Protein AF-A0A969HGM9-F1 (afdb_monomer)

Sequence (127 aa):
MQVLTFTIELLEPTLVLMPGSGDANQLESFGYVPGTVLRNVLAAQFIADHQIDDLEGDDQKTEQCRNLFFDDKVRFLNAYPINQTEGRTLPVPLSWQAEKINWPTLKRMCPCLSLILVTTGPAQTQP

Radius of gyration: 22.15 Å; Cα contacts (8 Å, |Δi|>4): 78; chains: 1; bounding box: 54×34×65 Å

Secondary structure (DSSP, 8-state):
------PPP-SSPPP-BPTT--STT--PBPSSB-HHHHHHHHHHHHHHHTT---TT--SHHHHHHHHHHTSTTS-PPPBPPEETTTEE--PPPGGG------HHHHHHH-TT---------------

Solvent-accessible surface area (backbone atoms only — not comparable to full-atom values): 8659 Å² total; per-residue (Å²): 135,91,79,93,84,83,86,85,83,75,94,58,95,76,85,44,79,44,88,83,45,67,61,90,89,51,74,43,56,50,91,44,48,52,14,67,56,54,42,50,54,54,42,52,49,52,36,63,77,64,67,60,90,50,83,83,46,91,48,70,70,31,48,49,49,37,51,59,62,68,39,89,80,47,83,62,66,62,49,53,55,65,45,99,86,78,42,76,50,77,80,82,57,72,89,70,68,69,80,87,73,60,66,80,63,49,59,73,75,47,87,80,72,85,75,88,77,85,73,83,71,77,86,83,84,76,133

Mean predicted aligned error: 11.95 Å

Foldseek 3Di:
DDDDDDDDDDPDDDFDFDPPQDDPVRTDGDQWAAQLNVLVVVLVVLCVVVVPPDLPDPDPSSVVSCCDRVDPNHDGHIQHDADPPPGGDDDDDPVPDDDPDDVVVVCVPDVPDDDPDPDPDPPDDDD

Structure (mmCIF, N/CA/C/O backbone):
data_AF-A0A969HGM9-F1
#
_entry.id   AF-A0A969HGM9-F1
#
loop_
_atom_site.group_PDB
_atom_site.id
_atom_site.type_symbol
_atom_site.label_atom_id
_atom_site.label_alt_id
_atom_site.label_comp_id
_atom_site.label_asym_id
_atom_site.label_entity_id
_atom_site.label_seq_id
_atom_site.pdbx_PDB_ins_code
_atom_site.Cartn_x
_atom_site.Cartn_y
_atom_site.Cartn_z
_atom_site.occupancy
_atom_site.B_iso_or_equiv
_atom_site.auth_seq_id
_atom_site.auth_comp_id
_atom_site.auth_asym_id
_atom_site.auth_atom_id
_atom_site.pdbx_PDB_model_num
ATOM 1 N N . MET A 1 1 ? -16.278 -6.659 -8.375 1.00 61.44 1 MET A N 1
ATOM 2 C CA . MET A 1 1 ? -14.977 -5.963 -8.471 1.00 61.44 1 MET A CA 1
ATOM 3 C C . MET A 1 1 ? -13.892 -6.998 -8.237 1.00 61.44 1 MET A C 1
ATOM 5 O O . MET A 1 1 ? -13.990 -7.707 -7.245 1.00 61.44 1 MET A O 1
ATOM 9 N N . GLN A 1 2 ? -12.945 -7.159 -9.160 1.00 82.00 2 GLN A N 1
ATOM 10 C CA . GLN A 1 2 ? -11.805 -8.061 -8.963 1.00 82.00 2 GLN A CA 1
ATOM 11 C C . GLN A 1 2 ? -10.728 -7.318 -8.170 1.00 82.00 2 GLN A C 1
ATOM 13 O O . GLN A 1 2 ? -10.452 -6.156 -8.460 1.00 82.00 2 GLN A O 1
ATOM 18 N N . VAL A 1 3 ? -10.179 -7.956 -7.138 1.00 88.50 3 VAL A N 1
ATOM 19 C CA . VAL A 1 3 ? -9.177 -7.361 -6.246 1.00 88.50 3 VAL A CA 1
ATOM 20 C C . VAL A 1 3 ? -8.102 -8.401 -5.973 1.00 88.50 3 VAL A C 1
ATOM 22 O O . VAL A 1 3 ? -8.420 -9.544 -5.649 1.00 88.50 3 VAL A O 1
ATOM 25 N N . LEU A 1 4 ? -6.840 -7.994 -6.079 1.00 91.88 4 LEU A N 1
ATOM 26 C CA . LEU A 1 4 ? -5.711 -8.780 -5.598 1.00 91.88 4 LEU A CA 1
ATOM 27 C C . LEU A 1 4 ? -5.502 -8.465 -4.118 1.00 91.88 4 LEU A C 1
ATOM 29 O O . LEU A 1 4 ? -5.336 -7.305 -3.746 1.00 91.88 4 LEU A O 1
ATOM 33 N N . THR A 1 5 ? -5.560 -9.496 -3.278 1.00 91.00 5 THR A N 1
ATOM 34 C CA . THR A 1 5 ? -5.383 -9.365 -1.827 1.00 91.00 5 THR A CA 1
ATOM 35 C C . THR A 1 5 ? -4.076 -10.025 -1.426 1.00 91.00 5 THR A C 1
ATOM 37 O O . THR A 1 5 ? -3.787 -11.136 -1.861 1.00 91.00 5 THR A O 1
ATOM 40 N N . PHE A 1 6 ? -3.305 -9.344 -0.589 1.00 89.75 6 PHE A N 1
ATOM 41 C CA . PH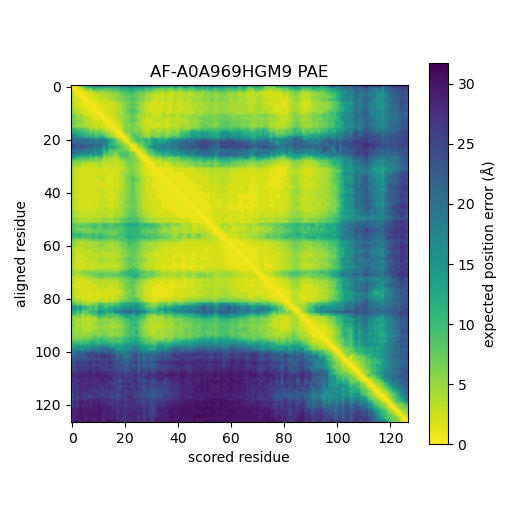E A 1 6 ? -2.037 -9.823 -0.056 1.00 89.75 6 PHE A CA 1
ATOM 42 C C . PHE A 1 6 ? -1.914 -9.424 1.414 1.00 89.75 6 PHE A C 1
ATOM 44 O O . PHE A 1 6 ? -2.496 -8.429 1.851 1.00 89.75 6 PHE A O 1
ATOM 51 N N . THR A 1 7 ? -1.155 -10.217 2.163 1.00 91.44 7 THR A N 1
ATOM 52 C CA . THR A 1 7 ? -0.801 -9.938 3.556 1.00 91.44 7 THR A CA 1
ATOM 53 C C . THR A 1 7 ? 0.611 -9.379 3.590 1.00 91.44 7 THR A C 1
ATOM 55 O O . THR A 1 7 ? 1.511 -9.951 2.980 1.00 91.44 7 THR A O 1
ATOM 58 N N . ILE A 1 8 ? 0.795 -8.269 4.301 1.00 91.44 8 ILE A N 1
ATOM 59 C CA . ILE A 1 8 ? 2.110 -7.678 4.547 1.00 91.44 8 ILE A CA 1
ATOM 60 C C . ILE A 1 8 ? 2.494 -8.012 5.982 1.00 91.44 8 ILE A C 1
ATOM 62 O O . ILE A 1 8 ? 1.778 -7.645 6.914 1.00 91.44 8 ILE A O 1
ATOM 66 N N . GLU A 1 9 ? 3.619 -8.695 6.148 1.00 92.50 9 GLU A N 1
ATOM 67 C CA . GLU A 1 9 ? 4.243 -8.906 7.448 1.00 92.50 9 GLU A CA 1
ATOM 68 C C . GLU A 1 9 ? 5.291 -7.816 7.672 1.00 92.50 9 GLU A C 1
ATOM 70 O O . GLU A 1 9 ? 6.203 -7.639 6.863 1.00 92.50 9 GLU A O 1
ATOM 75 N N . LEU A 1 10 ? 5.136 -7.052 8.753 1.00 91.94 10 LEU A N 1
ATOM 76 C CA . LEU A 1 10 ? 6.136 -6.075 9.158 1.00 91.94 10 LEU A CA 1
ATOM 77 C C . LEU A 1 10 ? 7.196 -6.797 9.990 1.00 91.94 10 LEU A C 1
ATOM 79 O O . LEU A 1 10 ? 6.891 -7.298 11.070 1.00 91.94 10 LEU A O 1
ATOM 83 N N . LEU A 1 11 ? 8.431 -6.840 9.489 1.00 94.44 11 LEU A N 1
ATOM 84 C CA . LEU A 1 11 ? 9.563 -7.445 10.202 1.00 94.44 11 LEU A CA 1
ATOM 85 C C . LEU A 1 11 ? 9.997 -6.609 11.417 1.00 94.44 11 LEU A C 1
ATOM 87 O O . LEU A 1 11 ? 10.597 -7.128 12.355 1.00 94.44 11 LEU A O 1
ATOM 91 N N . GLU A 1 12 ? 9.675 -5.317 11.399 1.00 93.19 12 GLU A N 1
ATOM 92 C CA . GLU A 1 12 ? 9.968 -4.349 12.449 1.00 93.19 12 GLU A CA 1
ATOM 93 C C . GLU A 1 12 ? 8.889 -3.249 12.495 1.00 93.19 12 GLU A C 1
ATOM 95 O O . GLU A 1 12 ? 8.140 -3.072 11.523 1.00 93.19 12 GLU A O 1
ATOM 100 N N . PRO A 1 13 ? 8.776 -2.489 13.603 1.00 89.19 13 PRO A N 1
ATOM 101 C CA . PRO A 1 13 ? 7.860 -1.355 13.679 1.00 89.19 13 PRO A CA 1
ATOM 102 C C . PRO A 1 13 ? 8.120 -0.345 12.553 1.00 89.19 13 PRO A C 1
ATOM 104 O O . PRO A 1 13 ? 9.186 0.258 12.474 1.00 89.19 13 PRO A O 1
ATOM 107 N N . THR A 1 14 ? 7.131 -0.150 11.681 1.00 88.56 14 THR A N 1
ATOM 108 C CA . THR A 1 14 ? 7.248 0.733 10.513 1.00 88.56 14 THR A CA 1
ATOM 109 C C . THR A 1 14 ? 6.596 2.081 10.790 1.00 88.56 14 THR A C 1
ATOM 111 O O . THR A 1 14 ? 5.431 2.144 11.181 1.00 88.56 14 THR A O 1
ATOM 114 N N . LEU A 1 15 ? 7.336 3.164 10.546 1.00 88.56 15 LEU A N 1
ATOM 115 C CA . LEU A 1 15 ? 6.827 4.528 10.650 1.00 88.56 15 LEU A CA 1
ATOM 116 C C . LEU A 1 15 ? 6.327 5.010 9.289 1.00 88.56 15 LEU A C 1
ATOM 118 O O . LEU A 1 15 ? 7.090 5.081 8.326 1.00 88.56 15 LEU A O 1
ATOM 122 N N . VAL A 1 16 ? 5.054 5.397 9.228 1.00 88.19 16 VAL A N 1
ATOM 123 C CA . VAL A 1 16 ? 4.484 6.102 8.080 1.00 88.19 16 VAL A CA 1
ATOM 124 C C . VAL A 1 16 ? 3.936 7.435 8.554 1.00 88.19 16 VAL A C 1
ATOM 126 O O . VAL A 1 16 ? 2.855 7.505 9.138 1.00 88.19 16 VAL A O 1
ATOM 129 N N . LEU A 1 17 ? 4.701 8.489 8.290 1.00 82.62 17 LEU A N 1
ATOM 130 C CA . LEU A 1 17 ? 4.416 9.829 8.785 1.00 82.62 17 LEU A CA 1
ATOM 131 C C . LEU A 1 17 ? 3.085 10.357 8.252 1.00 82.62 17 LEU A C 1
ATOM 133 O O . LEU A 1 17 ? 2.820 10.320 7.046 1.00 82.62 17 LEU A O 1
ATOM 137 N N . MET A 1 18 ? 2.270 10.885 9.159 1.00 80.06 18 MET A N 1
ATOM 138 C CA . MET A 1 18 ? 1.036 11.570 8.817 1.00 80.06 18 MET A CA 1
ATOM 139 C C . MET A 1 18 ? 1.340 13.004 8.359 1.00 80.06 18 MET A C 1
ATOM 141 O O . MET A 1 18 ? 1.893 13.788 9.132 1.00 80.06 18 MET A O 1
ATOM 145 N N . PRO A 1 19 ? 0.990 13.392 7.117 1.00 72.31 19 PRO A N 1
ATOM 146 C CA . PRO A 1 19 ? 1.193 14.761 6.662 1.00 72.31 19 PRO A CA 1
ATOM 147 C C . PRO A 1 19 ? 0.401 15.738 7.537 1.00 72.31 19 PRO A C 1
ATOM 149 O O . PRO A 1 19 ? -0.805 15.575 7.713 1.00 72.31 19 PRO A O 1
ATOM 152 N N . GLY A 1 20 ? 1.068 16.767 8.057 1.00 72.12 20 GLY A N 1
ATOM 153 C CA . GLY A 1 20 ? 0.424 17.810 8.858 1.00 72.12 20 GLY A CA 1
ATOM 154 C C . GLY A 1 20 ? 0.285 17.513 10.356 1.00 72.12 20 GLY A C 1
ATOM 155 O O . GLY A 1 20 ? -0.318 18.329 11.051 1.00 72.12 20 GLY A O 1
ATOM 156 N N . SER A 1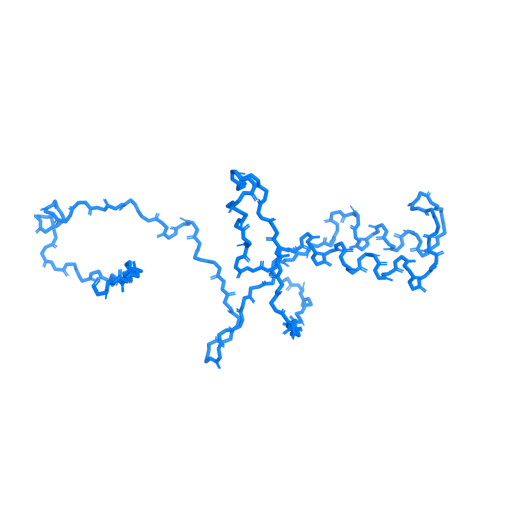 21 ? 0.852 16.416 10.880 1.00 59.47 21 SER A N 1
ATOM 157 C CA . SER A 1 21 ? 1.078 16.284 12.329 1.00 59.47 21 SER A CA 1
ATOM 158 C C . SER A 1 21 ? 2.093 17.354 12.748 1.00 59.47 21 SER A C 1
ATOM 160 O O . SER A 1 21 ? 3.170 17.382 12.164 1.00 59.47 21 SER A O 1
ATOM 162 N N . GLY A 1 22 ? 1.715 18.249 13.666 1.00 64.19 22 GLY A N 1
ATOM 163 C CA . GLY A 1 22 ? 2.361 19.539 13.963 1.00 64.19 22 GLY A CA 1
ATOM 164 C C . GLY A 1 22 ? 3.871 19.538 14.260 1.00 64.19 22 GLY A C 1
ATOM 165 O O . GLY A 1 22 ? 4.680 19.256 13.388 1.00 64.19 22 GLY A O 1
ATOM 166 N N . ASP A 1 23 ? 4.270 20.020 15.445 1.00 62.78 23 ASP A N 1
ATOM 167 C CA . ASP A 1 23 ? 5.684 20.188 15.833 1.00 62.78 23 ASP A CA 1
ATOM 168 C C . ASP A 1 23 ? 6.511 18.929 15.507 1.00 62.78 23 ASP A C 1
ATOM 170 O O . ASP A 1 23 ? 6.050 17.809 15.713 1.00 62.78 23 ASP A O 1
ATOM 174 N N . ALA A 1 24 ? 7.746 19.115 15.033 1.00 60.03 24 ALA A N 1
ATOM 175 C CA . ALA A 1 24 ? 8.673 18.060 14.620 1.00 60.03 24 ALA A CA 1
ATOM 176 C C . ALA A 1 24 ? 8.926 16.994 15.706 1.00 60.03 24 ALA A C 1
ATOM 178 O O . ALA A 1 24 ? 9.413 15.911 15.398 1.00 60.03 24 ALA A O 1
ATOM 179 N N . ASN A 1 25 ? 8.580 17.280 16.964 1.00 64.81 25 ASN A N 1
ATOM 180 C CA . ASN A 1 25 ? 8.682 16.346 18.086 1.00 64.81 25 ASN A CA 1
ATOM 181 C C . ASN A 1 25 ? 7.412 15.507 18.334 1.00 64.81 25 ASN A C 1
ATOM 183 O O . ASN A 1 25 ? 7.405 14.662 19.225 1.00 64.81 25 ASN A O 1
ATOM 187 N N . GLN A 1 26 ? 6.338 15.733 17.576 1.00 62.59 26 GLN A N 1
ATOM 188 C CA . GLN A 1 26 ? 5.039 15.059 17.695 1.00 62.59 26 GLN A CA 1
ATOM 189 C C . GLN A 1 26 ? 4.635 14.440 16.352 1.00 62.59 26 GLN A C 1
ATOM 191 O O . GLN A 1 26 ? 3.531 14.640 15.848 1.00 62.59 26 GLN A O 1
ATOM 196 N N . LEU A 1 27 ? 5.567 13.705 15.743 1.00 66.88 27 LEU A N 1
ATOM 197 C CA . LEU A 1 27 ? 5.306 12.945 14.526 1.00 66.88 27 LEU A CA 1
ATOM 198 C C . LEU A 1 27 ? 4.361 11.785 14.846 1.00 66.88 27 LEU A C 1
ATOM 200 O O . LEU A 1 27 ? 4.745 10.806 15.487 1.00 66.88 27 LEU A O 1
ATOM 204 N N . GLU A 1 28 ? 3.120 11.897 14.381 1.00 76.25 28 GLU A N 1
ATOM 205 C CA . GLU A 1 28 ? 2.158 10.803 14.436 1.00 76.25 28 GLU A CA 1
ATOM 206 C C . GLU A 1 28 ? 2.323 9.913 13.201 1.00 76.25 28 GLU A C 1
ATOM 208 O O . GLU A 1 28 ? 2.397 10.384 12.062 1.00 76.25 28 GLU A O 1
ATOM 213 N N . SER A 1 29 ? 2.376 8.601 13.427 1.00 82.31 29 SER A N 1
ATOM 214 C CA . SER A 1 29 ? 2.332 7.611 12.353 1.00 82.31 29 SER A CA 1
ATOM 215 C C . SER A 1 29 ? 0.895 7.160 12.125 1.00 82.31 29 SER A C 1
ATOM 217 O O . SER A 1 29 ? 0.118 7.019 13.072 1.00 82.31 29 SER A O 1
ATOM 219 N N . PHE A 1 30 ? 0.543 6.846 10.880 1.00 86.75 30 PHE A N 1
ATOM 220 C CA . PHE A 1 30 ? -0.699 6.124 10.619 1.00 86.75 30 PHE A CA 1
ATOM 221 C C . PHE A 1 30 ? -0.682 4.751 11.308 1.00 86.75 30 PHE A C 1
ATOM 223 O O . PHE A 1 30 ? 0.323 4.043 11.285 1.00 86.75 30 PHE A O 1
ATOM 230 N N . GLY A 1 31 ? -1.828 4.339 11.860 1.00 88.38 31 GLY A N 1
ATOM 231 C CA . GLY A 1 31 ? -2.058 2.977 12.372 1.00 88.38 31 GLY A CA 1
ATOM 232 C C . GLY A 1 31 ? -2.330 1.932 11.277 1.00 88.38 31 GLY A C 1
ATOM 233 O O . GLY A 1 31 ? -2.895 0.875 11.547 1.00 88.38 31 GLY A O 1
ATOM 234 N N . TYR A 1 32 ? -2.015 2.259 10.026 1.00 91.06 32 TYR A N 1
ATOM 235 C CA . TYR A 1 32 ? -2.181 1.432 8.834 1.00 91.06 32 TYR A CA 1
ATOM 236 C C . TYR A 1 32 ? -1.166 1.893 7.780 1.00 91.06 32 TYR A C 1
ATOM 238 O O . TYR A 1 32 ? -0.649 3.006 7.873 1.00 91.06 32 TYR A O 1
ATOM 246 N N . VAL A 1 33 ? -0.906 1.081 6.752 1.00 93.38 33 VAL A N 1
ATOM 247 C CA . VAL A 1 33 ? -0.028 1.492 5.645 1.00 93.38 33 VAL A CA 1
ATOM 248 C C . VAL A 1 33 ? -0.882 2.081 4.514 1.00 93.38 33 VAL A C 1
ATOM 250 O O . VAL A 1 33 ? -1.736 1.373 3.967 1.00 93.38 33 VAL A O 1
ATOM 253 N N . PRO A 1 34 ? -0.705 3.363 4.143 1.00 93.81 34 PRO A N 1
ATOM 254 C CA . PRO A 1 34 ? -1.450 3.981 3.055 1.00 93.81 34 PRO A CA 1
ATOM 255 C C . PRO A 1 34 ? -1.197 3.291 1.713 1.00 93.81 34 PRO A C 1
ATOM 257 O O . PRO A 1 34 ? -0.069 2.921 1.388 1.00 93.81 34 PRO A O 1
ATOM 260 N N . GLY A 1 35 ? -2.237 3.186 0.883 1.00 94.31 35 GLY A N 1
ATOM 261 C CA . GLY A 1 35 ? -2.134 2.591 -0.452 1.00 94.31 35 GLY A CA 1
ATOM 262 C C . GLY A 1 35 ? -1.152 3.334 -1.362 1.00 94.31 35 GLY A C 1
AT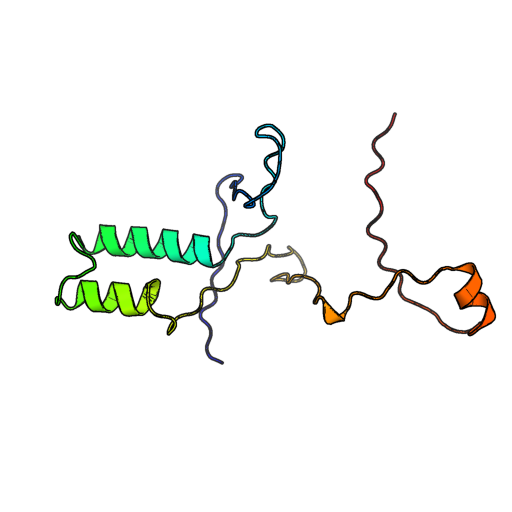OM 263 O O . GLY A 1 35 ? -0.490 2.719 -2.189 1.00 94.31 35 GLY A O 1
ATOM 264 N N . THR A 1 36 ? -0.984 4.644 -1.165 1.00 93.69 36 THR A N 1
ATOM 265 C CA . THR A 1 36 ? 0.028 5.457 -1.860 1.00 93.69 36 THR A CA 1
ATOM 266 C C . THR A 1 36 ? 1.457 5.060 -1.493 1.00 93.69 36 THR A C 1
ATOM 268 O O . THR A 1 36 ? 2.324 5.047 -2.362 1.00 93.69 36 THR A O 1
ATOM 271 N N . VAL A 1 37 ? 1.707 4.680 -0.237 1.00 94.50 37 VAL A N 1
ATOM 272 C CA . VAL A 1 37 ? 3.014 4.168 0.197 1.00 94.50 37 VAL A CA 1
ATOM 273 C C . VAL A 1 37 ? 3.284 2.819 -0.460 1.00 94.50 37 VAL A C 1
ATOM 275 O O . VAL A 1 37 ? 4.346 2.634 -1.045 1.00 94.50 37 VAL A O 1
ATOM 278 N N . LEU A 1 38 ? 2.302 1.911 -0.456 1.00 95.00 38 LEU A N 1
ATOM 279 C CA . LEU A 1 38 ? 2.424 0.606 -1.121 1.00 95.00 38 LEU A CA 1
ATOM 280 C C . LEU A 1 38 ? 2.672 0.745 -2.624 1.00 95.00 38 LEU A C 1
ATOM 282 O O . LEU A 1 38 ? 3.551 0.081 -3.167 1.00 95.00 38 LEU A O 1
ATOM 286 N N . ARG A 1 39 ? 1.926 1.640 -3.279 1.00 96.06 39 ARG A N 1
ATOM 287 C CA . ARG A 1 39 ? 2.109 1.993 -4.690 1.00 96.06 39 ARG A CA 1
ATOM 288 C C . ARG A 1 39 ? 3.550 2.405 -4.966 1.00 96.06 39 ARG A C 1
ATOM 290 O O . ARG A 1 39 ? 4.151 1.876 -5.891 1.00 96.06 39 ARG A O 1
ATOM 297 N N . ASN A 1 40 ? 4.106 3.300 -4.153 1.00 95.12 40 ASN A N 1
ATOM 298 C CA . ASN A 1 40 ? 5.456 3.818 -4.357 1.00 95.12 40 ASN A CA 1
ATOM 299 C C . ASN A 1 40 ? 6.542 2.774 -4.082 1.00 95.12 40 ASN A C 1
ATOM 301 O O . ASN A 1 40 ? 7.508 2.709 -4.836 1.00 95.12 40 ASN A O 1
ATOM 305 N N . VAL A 1 41 ? 6.384 1.938 -3.051 1.00 95.00 41 VAL A N 1
ATOM 306 C CA . VAL A 1 41 ? 7.328 0.843 -2.764 1.00 95.00 41 VAL A CA 1
ATOM 307 C C . VAL A 1 41 ? 7.366 -0.151 -3.925 1.00 95.00 41 VAL A C 1
ATOM 309 O O . VAL A 1 41 ? 8.443 -0.484 -4.416 1.00 95.00 41 VAL A O 1
ATOM 312 N N . LEU A 1 42 ? 6.198 -0.578 -4.412 1.00 96.25 42 LEU A N 1
ATOM 313 C CA . LEU A 1 42 ? 6.106 -1.513 -5.535 1.00 96.25 42 LEU A CA 1
ATOM 314 C C . LEU A 1 42 ? 6.588 -0.890 -6.851 1.00 96.25 42 LEU A C 1
ATOM 316 O O . LEU A 1 42 ? 7.250 -1.567 -7.631 1.00 96.25 42 LEU A O 1
ATOM 320 N N . ALA A 1 43 ? 6.307 0.396 -7.082 1.00 96.69 43 ALA A N 1
ATOM 321 C CA . ALA A 1 43 ? 6.816 1.121 -8.243 1.00 96.69 43 ALA A CA 1
ATOM 322 C C . ALA A 1 43 ? 8.347 1.208 -8.219 1.00 96.69 43 ALA A C 1
ATOM 324 O O . ALA A 1 43 ? 8.987 0.910 -9.222 1.00 96.69 43 ALA A O 1
ATOM 325 N N . ALA A 1 44 ? 8.937 1.563 -7.072 1.00 97.06 44 ALA A N 1
ATOM 326 C CA . ALA A 1 44 ? 10.386 1.645 -6.909 1.00 97.06 44 ALA A CA 1
ATOM 327 C C . ALA A 1 44 ? 11.061 0.291 -7.161 1.00 97.06 44 ALA A C 1
ATOM 329 O O . ALA A 1 44 ? 12.056 0.227 -7.882 1.00 97.06 44 ALA A O 1
ATOM 330 N N . GLN A 1 45 ? 10.485 -0.791 -6.629 1.00 97.38 45 GLN A N 1
ATOM 331 C CA . GLN A 1 45 ? 10.961 -2.144 -6.900 1.00 97.38 45 GLN A CA 1
ATOM 332 C C . GLN A 1 45 ? 10.857 -2.486 -8.393 1.00 97.38 45 GLN A C 1
ATOM 334 O O . GLN A 1 45 ? 11.832 -2.933 -8.986 1.00 97.38 45 GLN A O 1
ATOM 339 N N . PHE A 1 46 ? 9.712 -2.220 -9.027 1.00 97.75 46 PHE A N 1
ATOM 340 C CA . PHE A 1 46 ? 9.515 -2.499 -10.450 1.00 97.75 46 PHE A CA 1
ATOM 341 C C . PHE A 1 46 ? 10.516 -1.744 -11.335 1.00 97.75 46 PHE A C 1
ATOM 343 O O . PHE A 1 46 ? 11.086 -2.334 -12.251 1.00 97.75 46 PHE A O 1
ATOM 350 N N . ILE A 1 47 ? 10.749 -0.459 -11.050 1.00 97.44 47 ILE A N 1
ATOM 351 C CA . ILE A 1 47 ? 11.717 0.391 -11.759 1.00 97.44 47 ILE A CA 1
ATOM 352 C C . ILE A 1 47 ? 13.131 -0.183 -11.639 1.00 97.44 47 ILE A C 1
ATOM 354 O O . ILE A 1 47 ? 13.829 -0.290 -12.649 1.00 97.44 47 ILE A O 1
ATOM 358 N N . ALA A 1 48 ? 13.534 -0.584 -10.430 1.00 97.56 48 ALA A N 1
ATOM 359 C CA . ALA A 1 48 ? 14.847 -1.167 -10.179 1.00 97.56 48 ALA A CA 1
ATOM 360 C C . ALA A 1 48 ? 15.022 -2.517 -10.896 1.00 97.56 48 ALA A C 1
ATOM 362 O O . ALA A 1 48 ? 16.007 -2.706 -11.611 1.00 97.56 48 ALA A O 1
ATOM 363 N N . ASP A 1 49 ? 14.042 -3.416 -10.771 1.00 97.81 49 ASP A N 1
ATOM 364 C CA . ASP A 1 49 ? 14.080 -4.764 -11.354 1.00 97.81 49 ASP A CA 1
ATOM 365 C C . ASP A 1 49 ? 14.122 -4.735 -12.892 1.00 97.81 49 ASP A C 1
ATOM 367 O O . ASP A 1 49 ? 14.718 -5.611 -13.520 1.00 97.81 49 ASP A O 1
ATOM 371 N N . HIS A 1 50 ? 13.518 -3.713 -13.509 1.00 96.56 50 HIS A N 1
ATOM 372 C CA . HIS A 1 50 ? 13.449 -3.563 -14.966 1.00 96.56 50 HIS A CA 1
ATOM 373 C C . HIS A 1 50 ? 14.449 -2.543 -15.527 1.00 96.56 50 HIS A C 1
ATOM 375 O O . HIS A 1 50 ? 14.451 -2.309 -16.741 1.00 96.56 50 HIS A O 1
ATOM 381 N N . GLN A 1 51 ? 15.303 -1.950 -14.684 1.00 95.50 51 GLN A N 1
ATOM 382 C CA . GLN A 1 51 ? 16.305 -0.950 -15.079 1.00 95.50 51 GLN A CA 1
ATOM 383 C C . GLN A 1 51 ? 15.677 0.169 -15.927 1.00 95.50 51 GLN A C 1
ATOM 385 O O . GLN A 1 51 ? 16.044 0.378 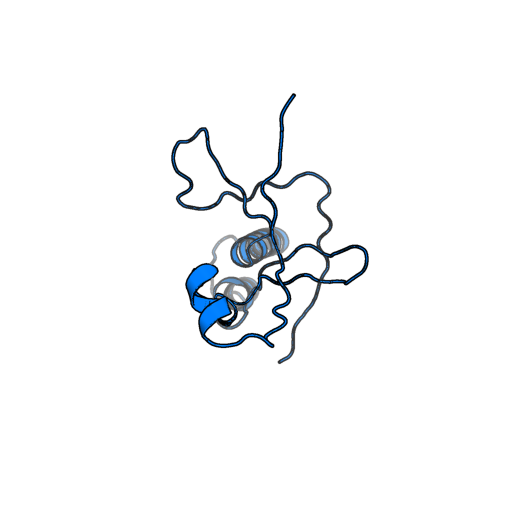-17.087 1.00 95.50 51 GLN A O 1
ATOM 390 N N . ILE A 1 52 ? 14.613 0.783 -15.408 1.00 95.44 52 ILE A N 1
ATOM 391 C CA . ILE A 1 52 ? 13.924 1.884 -16.088 1.00 95.44 52 ILE A CA 1
ATOM 392 C C . ILE A 1 52 ? 14.638 3.183 -15.715 1.00 95.44 52 ILE A C 1
ATOM 394 O O . ILE A 1 52 ? 14.500 3.666 -14.595 1.00 95.44 52 ILE A O 1
ATOM 398 N N . ASP A 1 53 ? 15.404 3.727 -16.659 1.00 90.75 53 ASP A N 1
ATOM 399 C CA . ASP A 1 53 ? 16.189 4.950 -16.452 1.00 90.75 53 ASP A CA 1
ATOM 400 C C . ASP A 1 53 ? 15.374 6.228 -16.713 1.00 90.75 53 ASP A C 1
ATOM 402 O O . ASP A 1 53 ? 15.669 7.280 -16.148 1.00 90.75 53 ASP A O 1
ATOM 406 N N . ASP A 1 54 ? 14.339 6.133 -17.551 1.00 91.31 54 ASP A N 1
ATOM 407 C CA . ASP A 1 54 ? 13.472 7.245 -17.937 1.00 91.31 54 ASP A CA 1
ATOM 408 C C . ASP A 1 54 ? 12.002 6.808 -17.927 1.00 91.31 54 ASP A C 1
ATOM 410 O O . ASP A 1 54 ? 11.596 5.930 -18.687 1.00 91.31 54 ASP A O 1
ATOM 414 N N . LEU A 1 55 ? 11.195 7.435 -17.065 1.00 88.88 55 LEU A N 1
ATOM 415 C CA . LEU A 1 55 ? 9.758 7.169 -16.957 1.00 88.88 55 LEU A CA 1
ATOM 416 C C . LEU A 1 55 ? 8.939 7.770 -18.106 1.00 88.88 55 LEU A C 1
ATOM 418 O O . LEU A 1 55 ? 7.755 7.443 -18.228 1.00 88.88 55 LEU A O 1
ATOM 422 N N . GLU A 1 56 ? 9.537 8.610 -18.949 1.00 90.00 56 GLU A N 1
ATOM 423 C CA . GLU A 1 56 ? 8.913 9.201 -20.139 1.00 90.00 56 GLU A CA 1
ATOM 424 C C . GLU A 1 56 ? 9.225 8.419 -21.426 1.00 90.00 56 GLU A C 1
ATOM 426 O O . GLU A 1 56 ? 8.676 8.730 -22.479 1.00 90.00 56 GLU A O 1
ATOM 431 N N . GLY A 1 57 ? 10.029 7.353 -21.341 1.00 88.94 57 GLY A N 1
ATOM 432 C CA . GLY A 1 57 ? 10.367 6.502 -22.480 1.00 88.94 57 GLY A CA 1
ATOM 433 C C . GLY A 1 57 ? 9.168 5.790 -23.126 1.00 88.94 57 GLY A C 1
ATOM 434 O O . GLY A 1 57 ? 8.151 5.495 -22.484 1.00 88.94 57 GLY A O 1
ATOM 435 N N . ASP A 1 58 ? 9.317 5.467 -24.411 1.00 90.69 58 ASP A N 1
ATOM 436 C CA . ASP A 1 58 ? 8.311 4.773 -25.234 1.00 90.69 58 ASP A CA 1
ATOM 437 C C . ASP A 1 58 ? 8.494 3.244 -25.267 1.00 90.69 58 ASP A C 1
ATOM 439 O O . ASP A 1 58 ? 7.826 2.535 -26.022 1.00 90.69 58 ASP A O 1
ATOM 443 N N . ASP A 1 59 ? 9.409 2.699 -24.469 1.00 94.56 59 ASP A N 1
ATOM 444 C CA . ASP A 1 59 ? 9.619 1.262 -24.388 1.00 94.56 59 ASP A CA 1
ATOM 445 C C . ASP A 1 59 ? 8.569 0.569 -23.503 1.00 94.56 59 ASP A C 1
ATOM 447 O O . ASP A 1 59 ? 7.985 1.131 -22.573 1.00 94.56 59 ASP A O 1
ATOM 451 N N . GLN A 1 60 ? 8.334 -0.712 -23.798 1.00 94.88 60 GLN A N 1
ATOM 452 C CA . GLN A 1 60 ? 7.230 -1.479 -23.222 1.00 94.88 60 GLN A CA 1
ATOM 453 C C . GLN A 1 60 ? 7.259 -1.527 -21.685 1.00 94.88 60 GLN A C 1
ATOM 455 O O . GLN A 1 60 ? 6.211 -1.433 -21.048 1.00 94.88 60 GLN A O 1
ATOM 460 N N . LYS A 1 61 ? 8.440 -1.679 -21.071 1.00 95.19 61 LYS A N 1
ATOM 461 C CA . LYS A 1 61 ? 8.575 -1.748 -19.604 1.00 95.19 61 LYS A CA 1
ATOM 462 C C . LYS A 1 61 ? 8.193 -0.424 -18.935 1.00 95.19 61 LYS A C 1
ATOM 464 O O . LYS A 1 61 ? 7.568 -0.431 -17.874 1.00 95.19 61 LYS A O 1
ATOM 469 N N . THR A 1 62 ? 8.489 0.699 -19.579 1.00 95.19 62 THR A N 1
ATOM 470 C CA . THR A 1 62 ? 8.150 2.034 -19.085 1.00 95.19 62 THR A CA 1
ATOM 471 C C . THR A 1 62 ? 6.657 2.300 -19.221 1.00 95.19 62 THR A C 1
ATOM 473 O O . THR A 1 62 ? 6.019 2.752 -18.268 1.00 95.19 62 THR A O 1
ATOM 476 N N . GLU A 1 63 ? 6.056 1.911 -20.348 1.00 95.19 63 GLU A N 1
ATOM 477 C CA . GLU A 1 63 ? 4.601 1.964 -20.517 1.00 95.19 63 GLU A CA 1
ATOM 478 C C . GLU A 1 63 ? 3.877 1.107 -19.465 1.00 95.19 63 GLU A C 1
ATOM 480 O O . GLU A 1 63 ? 2.906 1.551 -18.848 1.00 95.19 63 GLU A O 1
ATOM 485 N N . GLN A 1 64 ? 4.369 -0.107 -19.203 1.00 95.56 64 GLN A N 1
ATOM 486 C CA . GLN A 1 64 ? 3.834 -0.981 -18.156 1.00 95.56 64 GLN A CA 1
ATOM 487 C C . GLN A 1 64 ? 3.952 -0.347 -16.767 1.00 95.56 64 GLN A C 1
ATOM 489 O O . GLN A 1 64 ? 2.976 -0.356 -16.017 1.00 95.56 64 GLN A O 1
ATOM 494 N N . CYS A 1 65 ? 5.103 0.247 -16.438 1.00 96.38 65 CYS A N 1
ATOM 495 C CA . CYS A 1 65 ? 5.304 0.950 -15.173 1.00 96.38 65 CYS A CA 1
ATOM 496 C C . CYS A 1 65 ? 4.282 2.086 -14.996 1.00 96.38 65 CYS A C 1
ATOM 498 O O . CYS A 1 65 ? 3.601 2.153 -13.968 1.00 96.38 65 CYS A O 1
ATOM 500 N N . ARG A 1 66 ? 4.095 2.927 -16.024 1.00 95.19 66 ARG A N 1
ATOM 501 C CA . ARG A 1 66 ? 3.091 4.003 -16.007 1.00 95.19 66 ARG A CA 1
ATOM 502 C C . ARG A 1 66 ? 1.677 3.468 -15.830 1.00 95.19 66 ARG A C 1
ATOM 504 O O . ARG A 1 66 ? 0.972 3.899 -14.922 1.00 95.19 66 ARG A O 1
ATOM 511 N N . ASN A 1 67 ? 1.291 2.472 -16.620 1.00 94.25 67 ASN A N 1
ATOM 512 C CA . ASN A 1 67 ? -0.039 1.869 -16.554 1.00 94.25 67 ASN A CA 1
ATOM 513 C C . ASN A 1 67 ? -0.354 1.254 -15.175 1.00 94.25 67 ASN A C 1
ATOM 515 O O . ASN A 1 67 ? -1.499 1.312 -14.722 1.00 94.25 67 ASN A O 1
ATOM 519 N N . LEU A 1 68 ? 0.641 0.648 -14.519 1.00 95.12 68 LEU A N 1
ATOM 520 C CA . LEU A 1 68 ? 0.468 -0.018 -13.226 1.00 95.12 68 LEU A CA 1
ATOM 521 C C . LEU A 1 68 ? 0.506 0.946 -12.040 1.00 95.12 68 LEU A C 1
ATOM 523 O O . LEU A 1 68 ? -0.224 0.741 -11.071 1.00 95.12 68 LEU A O 1
ATOM 527 N N . PHE A 1 69 ? 1.366 1.964 -12.094 1.00 96.06 69 PHE A N 1
ATOM 528 C CA . PHE A 1 69 ? 1.709 2.764 -10.919 1.00 96.06 69 PHE A CA 1
ATOM 529 C C . PHE A 1 69 ? 1.526 4.260 -11.091 1.00 96.06 69 PHE A C 1
ATOM 531 O O . PHE A 1 69 ? 1.700 4.966 -10.107 1.00 96.06 69 PHE A O 1
AT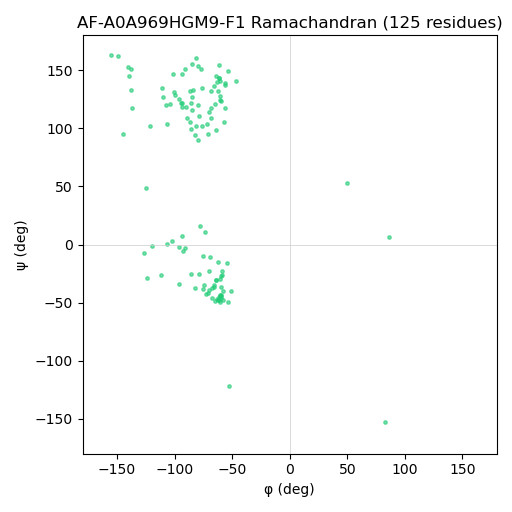OM 538 N N . PHE A 1 70 ? 1.223 4.788 -12.272 1.00 93.44 70 PHE A N 1
ATOM 539 C CA . PHE A 1 70 ? 1.106 6.236 -12.499 1.00 93.44 70 PHE A CA 1
ATOM 540 C C . PHE A 1 70 ? -0.244 6.643 -13.088 1.00 93.44 70 PHE A C 1
ATOM 542 O O . PHE A 1 70 ? -0.763 7.694 -12.716 1.00 93.44 70 PHE A O 1
ATOM 549 N N . ASP A 1 71 ? -0.871 5.753 -13.847 1.00 90.44 71 ASP A N 1
ATOM 550 C CA . ASP A 1 71 ? -2.235 5.900 -14.337 1.00 90.44 71 ASP A CA 1
ATOM 551 C C . ASP A 1 71 ? -3.289 5.597 -13.257 1.00 90.44 71 ASP A C 1
ATOM 553 O O . ASP A 1 71 ? -3.132 4.712 -12.414 1.00 90.44 71 ASP A O 1
ATOM 557 N N . ASP A 1 72 ? -4.455 6.238 -13.362 1.00 88.31 72 ASP A N 1
ATOM 558 C CA . ASP A 1 72 ? -5.618 6.002 -12.486 1.00 88.31 72 ASP A CA 1
ATOM 559 C C . ASP A 1 72 ? -6.362 4.675 -12.762 1.00 88.31 72 ASP A C 1
ATOM 561 O O . ASP A 1 72 ? -7.462 4.434 -12.245 1.00 88.31 72 ASP A O 1
ATOM 565 N N . LYS A 1 73 ? -5.774 3.796 -13.584 1.00 91.38 73 LYS A N 1
ATOM 566 C CA . LYS A 1 73 ? -6.333 2.486 -13.957 1.00 91.38 73 LYS A CA 1
ATOM 567 C C . LYS A 1 73 ? -6.229 1.472 -12.817 1.00 91.38 73 LYS A C 1
ATOM 569 O O . LYS A 1 73 ? -7.129 0.646 -12.655 1.00 91.38 73 LYS A O 1
ATOM 574 N N . VAL A 1 74 ? -5.163 1.541 -12.017 1.00 94.06 74 VAL A N 1
ATOM 575 C CA . VAL A 1 74 ? -4.927 0.649 -10.873 1.00 94.06 74 VAL A CA 1
ATOM 576 C C . VAL A 1 74 ? -5.074 1.436 -9.577 1.00 94.06 74 VAL A C 1
ATOM 578 O O . VAL A 1 74 ? -4.440 2.468 -9.370 1.00 94.06 74 VAL A O 1
ATOM 581 N N . ARG A 1 75 ? -5.921 0.940 -8.669 1.00 93.75 75 ARG A N 1
ATOM 582 C CA . ARG A 1 75 ? -6.157 1.570 -7.365 1.00 93.75 75 ARG A CA 1
ATOM 583 C C . ARG 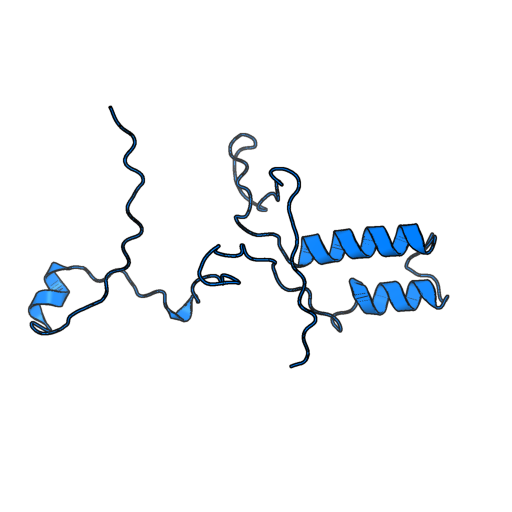A 1 75 ? -5.511 0.757 -6.256 1.00 93.75 75 ARG A C 1
ATOM 585 O O . ARG A 1 75 ? -5.885 -0.389 -6.021 1.00 93.75 75 ARG A O 1
ATOM 592 N N . PHE A 1 76 ? -4.596 1.392 -5.535 1.00 94.56 76 PHE A N 1
ATOM 593 C CA . PHE A 1 76 ? -3.964 0.821 -4.353 1.00 94.56 76 PHE A CA 1
A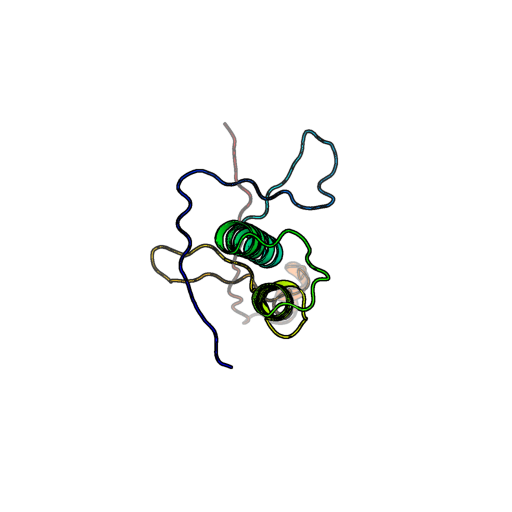TOM 594 C C . PHE A 1 76 ? -4.786 1.176 -3.116 1.00 94.56 76 PHE A C 1
ATOM 596 O O . PHE A 1 76 ? -4.973 2.349 -2.793 1.00 94.56 76 PHE A O 1
ATOM 603 N N . LEU A 1 77 ? -5.306 0.153 -2.440 1.00 93.19 77 LEU A N 1
ATOM 604 C CA . LEU A 1 77 ? -6.040 0.307 -1.187 1.00 93.19 77 LEU A CA 1
ATOM 605 C C . LEU A 1 77 ? -5.068 0.349 -0.005 1.00 93.19 77 LEU A C 1
ATOM 607 O O . LEU A 1 77 ? -3.974 -0.205 -0.068 1.00 93.19 77 LEU A O 1
ATOM 611 N N . ASN A 1 78 ? -5.494 0.975 1.089 1.00 94.12 78 ASN A N 1
ATOM 612 C CA . ASN A 1 78 ? -4.749 0.954 2.345 1.00 94.12 78 ASN A CA 1
ATOM 613 C C . ASN A 1 78 ? -4.646 -0.478 2.893 1.00 94.12 78 ASN A C 1
ATOM 615 O O . ASN A 1 78 ? -5.632 -1.229 2.873 1.00 94.12 78 ASN A O 1
ATOM 619 N N . ALA A 1 79 ? -3.479 -0.829 3.431 1.00 93.38 79 ALA A N 1
ATOM 620 C CA . ALA A 1 79 ? -3.288 -2.062 4.180 1.00 93.38 79 ALA A CA 1
ATOM 621 C C . ALA A 1 79 ? -3.602 -1.813 5.654 1.00 93.38 79 ALA A C 1
ATOM 623 O O . ALA A 1 79 ? -2.866 -1.128 6.366 1.00 93.38 79 ALA A O 1
ATOM 624 N N . TYR A 1 80 ? -4.727 -2.370 6.087 1.00 93.06 80 TYR A N 1
ATOM 625 C CA . TYR A 1 80 ? -5.186 -2.317 7.467 1.00 93.06 80 TYR A CA 1
ATOM 626 C C . TYR A 1 80 ? -4.662 -3.518 8.262 1.00 93.06 80 TYR A C 1
ATOM 628 O O . TYR A 1 80 ? -4.488 -4.591 7.676 1.00 93.06 80 TYR A O 1
ATOM 636 N N . PRO A 1 81 ? -4.453 -3.369 9.584 1.00 91.62 81 PRO A N 1
ATOM 637 C CA . PRO A 1 81 ? -4.042 -4.468 10.448 1.00 91.62 81 PRO A CA 1
ATOM 638 C C . PRO A 1 81 ? -4.975 -5.677 10.346 1.00 91.62 81 PRO A C 1
ATOM 640 O O . PRO A 1 81 ? -6.184 -5.547 10.124 1.00 91.62 81 PRO A O 1
ATOM 643 N N . ILE A 1 82 ? -4.416 -6.863 10.551 1.00 90.69 82 ILE A N 1
ATOM 644 C CA . ILE A 1 82 ? -5.187 -8.097 10.675 1.00 90.69 82 ILE A CA 1
ATOM 645 C C . ILE A 1 82 ? -5.393 -8.357 12.166 1.00 90.69 82 ILE A C 1
ATOM 647 O O . ILE A 1 82 ? -4.429 -8.401 12.929 1.00 90.69 82 ILE A O 1
ATOM 651 N N . ASN A 1 83 ? -6.648 -8.514 12.585 1.00 82.69 83 ASN A N 1
ATOM 652 C CA . ASN A 1 83 ? -6.968 -8.993 13.923 1.00 82.69 83 ASN A CA 1
ATOM 653 C C . ASN A 1 83 ? -6.721 -10.511 13.966 1.00 82.69 83 ASN A C 1
ATOM 655 O O . ASN A 1 83 ? -7.150 -11.233 13.064 1.00 82.69 83 ASN A O 1
ATOM 659 N N . GLN A 1 84 ? -6.056 -10.993 15.017 1.00 72.31 84 GLN A N 1
ATOM 660 C CA . GLN A 1 84 ? -5.679 -12.402 15.188 1.00 72.31 84 GLN A CA 1
ATOM 661 C C . GLN A 1 84 ? -6.885 -13.358 15.178 1.00 72.31 84 GLN A C 1
ATOM 663 O O . GLN A 1 84 ? -6.731 -14.535 14.868 1.00 72.31 84 GLN A O 1
ATOM 668 N N . THR A 1 85 ? -8.082 -12.858 15.492 1.00 72.69 85 THR A N 1
ATOM 669 C CA . THR A 1 85 ? -9.319 -13.647 15.602 1.00 72.69 85 THR A CA 1
ATOM 670 C C . THR A 1 85 ? -10.358 -13.355 14.519 1.00 72.69 85 THR A C 1
ATOM 672 O O . THR A 1 85 ? -11.156 -14.231 14.202 1.00 72.69 85 THR A O 1
ATOM 675 N N . GLU A 1 86 ? -10.360 -12.153 13.937 1.00 65.50 86 GLU A N 1
ATOM 676 C CA . GLU A 1 86 ? -11.468 -11.662 13.092 1.00 65.50 86 GLU A CA 1
ATOM 677 C C . GLU A 1 86 ? -11.056 -11.336 11.645 1.00 65.50 86 GLU A C 1
ATOM 679 O O . GLU A 1 86 ? -11.898 -10.979 10.821 1.00 65.50 86 GLU A O 1
ATOM 684 N N . GLY A 1 87 ? -9.772 -11.488 11.300 1.00 81.31 87 GLY A N 1
ATOM 685 C CA . GLY A 1 87 ? -9.270 -11.239 9.949 1.00 81.31 87 GLY A CA 1
ATOM 686 C C . GLY A 1 87 ? -8.981 -9.760 9.668 1.00 81.31 87 GLY A C 1
ATOM 687 O O . GLY A 1 87 ? -8.602 -8.999 10.558 1.00 81.31 87 GLY A O 1
ATOM 688 N N . ARG A 1 88 ? -9.074 -9.351 8.396 1.00 82.00 88 ARG A N 1
ATOM 689 C CA . ARG A 1 88 ? -8.747 -7.984 7.952 1.00 82.00 88 ARG A CA 1
ATOM 690 C C . ARG A 1 88 ? -9.652 -6.956 8.639 1.00 82.00 88 ARG A C 1
ATOM 692 O O . ARG A 1 88 ? -10.868 -7.007 8.477 1.00 82.00 88 ARG A O 1
ATOM 699 N N . THR A 1 89 ? -9.055 -5.971 9.309 1.00 89.38 89 THR A N 1
ATOM 700 C CA . THR A 1 89 ? -9.800 -4.833 9.868 1.00 89.38 89 THR A CA 1
ATOM 701 C C . THR A 1 89 ? -10.088 -3.765 8.808 1.00 89.38 89 THR A C 1
ATOM 703 O O . THR A 1 89 ? -9.464 -3.719 7.744 1.00 89.38 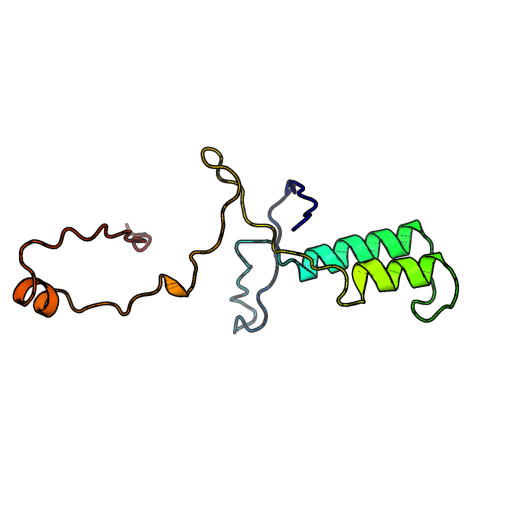89 THR A O 1
ATOM 706 N N . LEU A 1 90 ? -11.067 -2.903 9.084 1.00 87.69 90 LEU A N 1
ATOM 707 C CA . LEU A 1 90 ? -11.417 -1.739 8.271 1.00 87.69 90 LEU A CA 1
ATOM 708 C C . LEU A 1 90 ? -11.705 -0.550 9.194 1.00 87.69 90 LEU A C 1
ATOM 710 O O . LEU A 1 90 ? -12.166 -0.755 10.320 1.00 87.69 90 LEU A O 1
ATOM 714 N N . PRO A 1 91 ? -11.462 0.691 8.742 1.00 87.62 91 PRO A N 1
ATOM 715 C CA . PRO A 1 91 ? -11.835 1.865 9.508 1.00 87.62 91 PRO A CA 1
ATOM 716 C C . PRO A 1 91 ? -13.355 1.917 9.637 1.00 87.62 91 PRO A C 1
ATOM 718 O O . PRO A 1 91 ? -14.086 1.558 8.708 1.00 87.62 91 PRO A O 1
ATOM 721 N N . VAL A 1 92 ? -13.827 2.404 10.781 1.00 87.69 92 VAL A N 1
ATOM 722 C CA . VAL A 1 92 ? -15.252 2.653 10.986 1.00 87.69 92 VAL A CA 1
ATOM 723 C C . VAL A 1 92 ? -15.718 3.665 9.933 1.00 87.69 92 VAL A C 1
ATOM 725 O O . VAL A 1 92 ? -15.142 4.754 9.855 1.00 87.69 92 VAL A O 1
ATOM 728 N N . PRO A 1 93 ? -16.732 3.337 9.110 1.00 90.38 93 PRO A N 1
ATOM 729 C CA . PRO A 1 93 ? -17.242 4.270 8.118 1.00 90.38 93 PRO A CA 1
ATOM 730 C C . PRO A 1 93 ? -17.680 5.579 8.776 1.00 90.38 93 PRO A C 1
ATOM 732 O O . PRO A 1 93 ? -18.371 5.563 9.793 1.00 90.38 93 PRO A O 1
ATOM 735 N N . LEU A 1 94 ? -17.350 6.722 8.167 1.00 84.69 94 LEU A N 1
ATOM 736 C CA . LEU A 1 94 ? -17.789 8.030 8.674 1.00 84.69 94 LEU A CA 1
ATOM 737 C C . LEU A 1 94 ? -19.317 8.141 8.755 1.00 84.69 94 LEU A C 1
ATOM 739 O O . LEU A 1 94 ? -19.837 8.852 9.602 1.00 84.69 94 LEU A O 1
ATOM 743 N N . SER A 1 95 ? -20.048 7.382 7.936 1.00 84.62 95 SER A N 1
ATOM 744 C CA . SER A 1 95 ? -21.509 7.288 8.001 1.00 84.62 95 SER A CA 1
ATOM 745 C C . SER A 1 95 ? -22.044 6.709 9.317 1.00 84.62 95 SER A C 1
ATOM 747 O O . SER A 1 95 ? -23.239 6.804 9.570 1.00 84.62 95 SER A O 1
ATOM 749 N N . TRP A 1 96 ? -21.198 6.068 10.131 1.00 84.38 96 TRP A N 1
ATOM 750 C CA . TRP A 1 96 ? -21.551 5.597 11.476 1.00 84.38 96 TRP A CA 1
ATOM 751 C C . TRP A 1 96 ? -21.224 6.612 12.570 1.00 84.38 96 TRP A C 1
ATOM 753 O O . TRP A 1 96 ? -21.577 6.388 13.728 1.00 84.38 96 TRP A O 1
ATOM 763 N N . GLN A 1 97 ? -20.567 7.724 12.236 1.00 83.88 97 GLN A N 1
ATOM 764 C CA . GLN A 1 97 ? -20.387 8.803 13.193 1.00 83.88 97 GLN A CA 1
ATOM 765 C C . GLN A 1 97 ? -21.740 9.468 13.439 1.00 83.88 97 GLN A C 1
ATOM 767 O O . GLN A 1 97 ? -22.330 10.077 12.549 1.00 83.88 97 GLN A O 1
ATOM 772 N N . ALA A 1 98 ? -22.231 9.332 14.664 1.00 78.81 98 ALA A N 1
ATOM 773 C CA . ALA A 1 98 ? -23.364 10.088 15.165 1.00 78.81 98 ALA A CA 1
ATOM 774 C C . ALA A 1 98 ? -22.849 11.224 16.049 1.00 78.81 98 ALA A C 1
ATOM 776 O O . ALA A 1 98 ? -21.844 11.074 16.751 1.00 78.81 98 ALA A O 1
ATOM 777 N N . GLU A 1 99 ? -23.557 12.351 16.044 1.00 79.50 99 GLU A N 1
ATOM 778 C CA . GLU A 1 99 ? -23.300 13.406 17.015 1.00 79.50 99 GLU A CA 1
ATOM 779 C C . GLU A 1 99 ? -23.433 12.827 18.427 1.00 79.50 99 GLU A C 1
ATOM 781 O O . GLU A 1 99 ? -24.320 12.016 18.712 1.00 79.50 99 GLU A O 1
ATOM 786 N N . LYS A 1 100 ? -22.530 13.223 19.326 1.00 72.19 100 LYS A N 1
ATOM 787 C CA . LYS A 1 100 ? -22.592 12.799 20.721 1.00 72.19 100 LYS A CA 1
ATOM 788 C C . LYS A 1 100 ? -23.864 13.367 21.345 1.00 72.19 100 LYS A C 1
ATOM 790 O O . LYS A 1 100 ? -23.901 14.519 21.768 1.00 72.19 100 LYS A O 1
ATOM 795 N N . ILE A 1 101 ? -24.906 12.549 21.426 1.00 68.94 101 ILE A N 1
ATOM 796 C CA . ILE A 1 101 ? -26.166 12.973 22.029 1.00 68.94 101 ILE A CA 1
ATOM 797 C C . ILE A 1 101 ? -25.949 13.171 23.534 1.00 68.94 101 ILE A C 1
ATOM 799 O O . ILE A 1 101 ? -25.382 12.317 24.222 1.00 68.94 101 ILE A O 1
ATOM 803 N N . ASN A 1 102 ? -26.415 14.302 24.064 1.00 67.62 102 ASN A N 1
ATOM 804 C CA . ASN A 1 102 ? -26.351 14.576 25.493 1.00 67.62 102 ASN A CA 1
ATOM 805 C C . ASN A 1 102 ? -27.301 13.628 26.255 1.00 67.62 102 ASN A C 1
ATOM 807 O O . ASN A 1 102 ? -28.519 13.644 26.059 1.00 67.62 102 ASN A O 1
ATOM 811 N N . TRP A 1 103 ? -26.735 12.791 27.128 1.00 62.53 103 TRP A N 1
ATOM 812 C CA . TRP A 1 103 ? -27.426 11.710 27.845 1.00 62.53 103 TRP A CA 1
ATOM 813 C C . TRP A 1 103 ? -28.722 12.112 28.585 1.00 62.53 103 TRP A C 1
ATOM 815 O O . TRP A 1 103 ? -29.699 11.359 28.509 1.00 62.53 103 TRP A O 1
ATOM 825 N N . PRO A 1 104 ? -28.812 13.283 29.254 1.00 62.31 104 PRO A N 1
ATOM 826 C CA . PRO A 1 104 ? -30.039 13.707 29.931 1.00 62.31 104 PRO A CA 1
ATOM 827 C C . PRO A 1 104 ? -31.214 13.934 28.969 1.00 62.31 104 PRO A C 1
ATOM 829 O O . PRO A 1 104 ? -32.366 13.720 29.344 1.00 62.31 104 PRO A O 1
ATOM 832 N N . THR A 1 105 ? -30.936 14.340 27.727 1.00 59.78 105 THR A N 1
ATOM 833 C CA . THR A 1 105 ? -31.953 14.627 26.704 1.00 59.78 105 THR A CA 1
ATOM 834 C C . THR A 1 105 ? -32.546 13.337 26.131 1.00 59.78 105 THR A C 1
ATOM 836 O O . THR A 1 105 ? -33.754 13.238 25.931 1.00 59.78 105 THR A O 1
ATOM 839 N N . LEU A 1 106 ? -31.714 12.308 25.950 1.00 57.94 106 LEU A N 1
ATOM 840 C CA . LEU A 1 106 ? -32.093 11.028 25.338 1.00 57.94 106 LEU A CA 1
ATOM 841 C C . LEU A 1 106 ? -33.012 10.189 26.246 1.00 57.94 106 LEU A C 1
ATOM 843 O O . LEU A 1 106 ? -34.028 9.664 25.789 1.00 57.94 106 LEU A O 1
ATOM 847 N N . LYS A 1 107 ? -32.723 10.148 27.558 1.00 54.41 107 LYS A N 1
ATOM 848 C CA . LYS A 1 107 ? -33.564 9.454 28.558 1.00 54.41 107 LYS A CA 1
ATOM 849 C C . LYS A 1 107 ? -34.994 9.994 28.640 1.00 54.41 107 LYS A C 1
ATOM 851 O O . LYS A 1 107 ? -35.894 9.259 29.033 1.00 54.41 107 LYS A O 1
ATOM 856 N N . ARG A 1 108 ? -35.204 11.267 28.294 1.00 55.50 108 ARG A N 1
ATOM 857 C CA . ARG A 1 108 ? -36.524 11.913 28.317 1.00 55.50 108 ARG A CA 1
ATOM 858 C C . ARG A 1 108 ? -37.390 11.554 27.109 1.00 55.50 108 ARG A C 1
ATOM 860 O O . ARG A 1 108 ? -38.607 11.630 27.221 1.00 55.50 108 ARG A O 1
ATOM 867 N N . MET A 1 109 ? -36.780 11.185 25.982 1.00 54.28 109 MET A N 1
ATOM 868 C CA . MET A 1 109 ? -37.492 10.947 24.722 1.00 54.28 109 MET A CA 1
ATOM 869 C C . MET A 1 109 ? -37.823 9.470 24.479 1.00 54.28 109 MET A C 1
ATOM 871 O O . MET A 1 109 ? -38.888 9.189 23.941 1.00 54.28 109 MET A O 1
ATOM 875 N N . CYS A 1 110 ? -36.969 8.529 24.901 1.00 50.06 110 CYS A N 1
ATOM 876 C CA . CYS A 1 110 ? -37.175 7.097 24.642 1.00 50.06 110 CYS A CA 1
ATOM 877 C C . CYS A 1 110 ? -36.689 6.232 25.825 1.00 50.06 110 CYS A C 1
ATOM 879 O O . CYS A 1 110 ? -35.511 5.874 25.864 1.00 50.06 110 CYS A O 1
ATOM 881 N N . PRO A 1 111 ? -37.557 5.839 26.778 1.00 54.94 111 PRO A N 1
ATOM 882 C CA . PRO A 1 111 ? -37.145 5.046 27.943 1.00 54.94 111 PRO A CA 1
ATOM 883 C C . PRO A 1 111 ? -36.734 3.595 27.616 1.00 54.94 111 PRO A C 1
ATOM 885 O O . PRO A 1 111 ? -36.170 2.922 28.473 1.00 54.94 111 PRO A O 1
ATOM 888 N N . CYS A 1 112 ? -36.981 3.115 26.391 1.00 46.97 112 CYS A N 1
ATOM 889 C CA . CYS A 1 112 ? -36.771 1.720 25.980 1.00 46.97 112 CYS A CA 1
ATOM 890 C C . CYS A 1 112 ? -35.549 1.507 25.064 1.00 46.97 112 CYS A C 1
ATOM 892 O O . CYS A 1 112 ? -35.330 0.390 24.602 1.00 46.97 112 CYS A O 1
ATOM 894 N N . LEU A 1 113 ? -34.786 2.555 24.731 1.00 45.78 113 LEU A N 1
ATOM 895 C CA . LEU A 1 113 ? -33.726 2.454 23.724 1.00 45.78 113 LEU A CA 1
ATOM 896 C C . LEU A 1 113 ? -32.443 1.851 24.328 1.00 45.78 113 LEU A C 1
ATOM 898 O O . LEU A 1 113 ? -31.683 2.533 25.015 1.00 45.78 113 LEU A O 1
ATOM 902 N N . SER A 1 114 ? -32.188 0.571 24.062 1.00 45.62 114 SER A N 1
ATOM 903 C CA . SER A 1 114 ? -30.915 -0.088 24.375 1.00 45.62 114 SER A CA 1
ATOM 904 C C . SER A 1 114 ? -29.895 0.210 23.271 1.00 45.62 114 SER A C 1
ATOM 906 O O . SER A 1 114 ? -29.870 -0.459 22.241 1.00 45.62 114 SER A O 1
ATOM 908 N N . LEU A 1 115 ? -29.075 1.245 23.458 1.00 48.00 115 LEU A N 1
ATOM 909 C CA . LEU A 1 115 ? -27.979 1.582 22.545 1.00 48.00 115 LEU A CA 1
ATOM 910 C C . LEU A 1 115 ? -26.729 0.764 22.916 1.00 48.00 115 LEU A C 1
ATOM 912 O O . LEU A 1 115 ? -26.291 0.805 24.067 1.00 48.00 115 LEU A O 1
ATOM 916 N N . ILE A 1 116 ? -26.140 0.043 21.955 1.00 48.09 116 ILE A N 1
ATOM 917 C CA . ILE A 1 116 ? -24.823 -0.589 22.129 1.00 48.09 116 ILE A CA 1
ATOM 918 C C . ILE A 1 116 ? -23.779 0.529 22.115 1.00 48.09 116 ILE A C 1
ATOM 920 O O . ILE A 1 116 ? -23.466 1.104 21.074 1.00 48.09 116 ILE A O 1
ATOM 924 N N . LEU A 1 117 ? -23.281 0.872 23.299 1.00 41.88 117 LEU A N 1
ATOM 925 C CA . LEU A 1 117 ? -22.259 1.889 23.498 1.00 41.88 117 LEU A CA 1
ATOM 926 C C . LEU A 1 117 ? -20.881 1.232 23.325 1.00 41.88 117 LEU A C 1
ATOM 928 O O . LEU A 1 117 ? -20.382 0.594 24.249 1.00 41.88 117 LEU A O 1
ATOM 932 N N . VAL A 1 118 ? -20.250 1.371 22.158 1.00 43.91 118 VAL A N 1
ATOM 933 C CA . VAL A 1 118 ? -18.823 1.036 22.019 1.00 43.91 118 VAL A CA 1
ATOM 934 C C . VAL A 1 118 ? -18.027 2.212 22.576 1.00 43.91 118 VAL A C 1
ATOM 936 O O . VAL A 1 118 ? -17.754 3.185 21.877 1.00 43.91 118 VAL A O 1
ATOM 939 N N . THR A 1 119 ? -17.717 2.176 23.873 1.00 39.41 119 THR A N 1
ATOM 940 C CA . THR A 1 119 ? -16.841 3.179 24.480 1.00 39.41 119 THR A CA 1
ATOM 941 C C . THR A 1 119 ? -15.401 2.821 24.148 1.00 39.41 119 THR A C 1
ATOM 943 O O . THR A 1 119 ? -14.869 1.852 24.689 1.00 39.41 119 THR A O 1
ATOM 946 N N . THR A 1 120 ? -14.732 3.609 23.313 1.00 43.66 120 THR A N 1
ATOM 947 C CA . THR A 1 120 ? -13.270 3.679 23.369 1.00 43.66 120 THR A CA 1
ATOM 948 C C . THR A 1 120 ? -12.928 4.417 24.662 1.00 43.66 120 THR A C 1
ATOM 950 O O . THR A 1 120 ? -13.025 5.644 24.732 1.00 43.66 120 THR A O 1
ATOM 953 N N . GLY A 1 121 ? -12.671 3.665 25.733 1.00 33.59 121 GLY A N 1
ATOM 954 C CA . GLY A 1 121 ? -12.293 4.238 27.021 1.00 33.59 121 GLY A CA 1
ATOM 955 C C . GLY A 1 121 ? -10.980 5.020 26.894 1.00 33.59 121 GLY A C 1
ATOM 956 O O . GLY A 1 121 ? -10.106 4.600 26.134 1.00 33.59 121 GLY A O 1
ATOM 957 N N . PRO A 1 122 ? -10.810 6.150 27.602 1.00 41.06 122 PRO A N 1
ATOM 958 C CA . PRO A 1 122 ? -9.506 6.787 27.679 1.00 41.06 122 PRO A CA 1
ATOM 959 C C . PRO A 1 122 ? -8.548 5.858 28.432 1.00 41.06 122 PRO A C 1
ATOM 961 O O . PRO A 1 122 ? -8.915 5.284 29.460 1.00 41.06 122 PRO A O 1
ATOM 964 N N . ALA A 1 123 ? -7.326 5.713 27.916 1.00 44.53 123 ALA A N 1
ATOM 965 C CA . ALA A 1 123 ? -6.238 5.051 28.620 1.00 44.53 123 ALA A CA 1
ATOM 966 C C . ALA A 1 123 ? -6.020 5.761 29.965 1.00 44.53 123 ALA A C 1
ATOM 968 O O . ALA A 1 123 ? -5.519 6.882 30.021 1.00 44.53 123 ALA A O 1
ATOM 969 N N . GLN A 1 124 ? -6.453 5.126 31.053 1.00 37.28 124 GLN A N 1
ATOM 970 C CA . GLN A 1 124 ? -6.093 5.548 32.397 1.00 37.28 124 GLN A CA 1
ATOM 971 C C . GLN A 1 124 ? -4.658 5.096 32.659 1.00 37.28 124 GLN A C 1
ATOM 973 O O . GLN A 1 124 ? -4.410 3.927 32.938 1.00 37.28 124 GLN A O 1
ATOM 978 N N . THR A 1 125 ? -3.712 6.023 32.568 1.00 39.16 125 THR A N 1
ATOM 979 C CA . THR A 1 125 ? -2.404 5.888 33.212 1.00 39.16 125 THR A CA 1
ATOM 980 C C . THR A 1 125 ? -2.359 6.820 34.411 1.00 39.16 125 THR A C 1
ATOM 982 O O . THR A 1 125 ? -2.185 8.025 34.248 1.00 39.16 125 THR A O 1
ATOM 985 N N . GLN A 1 126 ? -2.504 6.251 35.604 1.00 32.06 126 GLN A N 1
ATOM 986 C CA . GLN A 1 126 ? -1.931 6.770 36.847 1.00 32.06 126 GLN A CA 1
ATOM 987 C C . GLN A 1 126 ? -1.417 5.584 37.670 1.00 32.06 126 GLN A C 1
ATOM 989 O O . GLN A 1 126 ? -1.981 4.488 37.606 1.00 32.06 126 GLN A O 1
ATOM 994 N N . PRO A 1 127 ? -0.317 5.792 38.394 1.00 43.44 127 PRO A N 1
ATOM 995 C CA . PRO A 1 127 ? -0.423 5.863 39.850 1.00 43.44 127 PRO A CA 1
ATOM 996 C C . PRO A 1 127 ? -0.434 7.303 40.368 1.00 43.44 127 PRO A C 1
ATOM 998 O O . PRO A 1 127 ? 0.221 8.172 39.749 1.00 43.44 127 PRO A O 1
#

pLDDT: mean 79.39, std 18.62, range [32.06, 97.81]

=== Feature glossary ===
A reading guide for the features in this record.

Start from the sequence.

  · Sequence gives the chain of amino acids in standard one-letter code (A=alanine, C=cysteine, …, Y=tyrosine), read N→C. It is the only feature that is directly encoded by the gene; all structural features are derived from the folded form of this sequence.

Fold it, and you get atomic coordinates and the backbone conformation that goes with them.

  · Structure coordinates are given as an mmCIF _atom_site loop: one row per atom with element, residue name, chain id, sequence number, and x/y/z position in Å. Only the four main-chain atoms per residue are included here; side chains are omitted to keep the record compact.

  · Backbone dihedral angles. Every residue except chain termini has a φ (preceding-C → N → Cα → C) and a ψ (N → Cα → C → next-N). They are reported in degrees following the IUPAC sign convention. Secondary structure is essentially a statement about which (φ, ψ) basin each residue occupies.

  · Eight-state secondary structure (DSSP): H is the canonical α-helix, G the tighter 3₁₀-helix, I the wider π-helix; E/B are β-structure, T and S are turns and bends, and '-' is everything else. DSSP derives these from the pattern of main-chain N–H···O=C hydrogen bonds, not from the sequence.

  · SS3 is a coarse helix/strand/coil call (letters a/b/c) made by the P-SEA algorithm from inter-Cα distances and dihedrals. It is less detailed than DSSP but needs only Cα positions.

Summarize the fold with a handful of shape descriptors and a per-residue structural alphabet.

  · Radius of gyration (Rg) is the root-mean-square distance of Cα atoms from their centroid — a single number for overall size and compactness. A globular domain of N residues has Rg ≈ 2.2·N^0.38 Å; an extended or disordered chain has a much larger Rg. The Cα contact count is the number of residue pairs whose Cα atoms are within 8 Å and are more than four positions apart in sequence — a standard proxy for tertiary packing density. The bounding box is the smallest axis-aligned box enclosing all Cα atoms.

  · 3Di is Foldseek's structural alphabet. Each residue is assigned one of twenty discrete states based on how its Cα sits relative to its spatial (not sequential) neighbors. Aligning 3Di strings finds structural homologs roughly as well as full 3D superposition, but orders of magnitude faster.

  · Solvent-accessible surface area (SASA) is the area in Å² traced out by the centre of a 1.4 Å probe sphere (a water molecule) rolled over the protein's van der Waals surface (Shrake–Rupley / Lee–Richards construction). Buried residues have near-zero SASA; fully exposed residues can exceed 200 Å². The total SASA scales roughly with the number of surface residues.

Ask how reliable the model is.

  · For AlphaFold models, the B-factor field carries pLDDT — t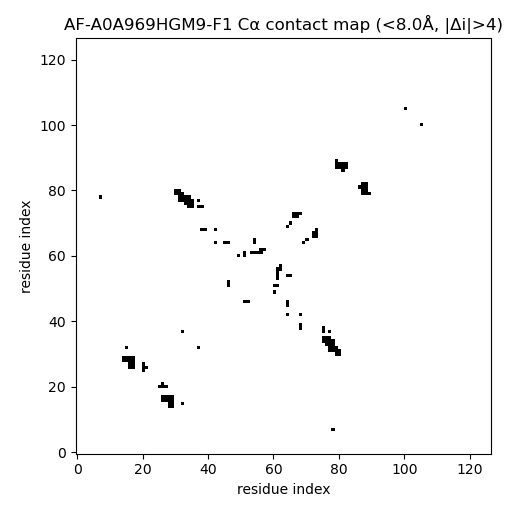he model's own estimate of local accuracy on a 0–100 scale. Regions with pLDDT<50 should be treated as essentially unmodeled; they often correspond to intrinsically disordered segments.

  · For experimental (PDB) structures, the B-factor (temperature factor) quantifies the positional spread of each atom in the crystal — a combination of thermal vibration and static disorder — in units of Å². High B-factors mark flexible loops or poorly resolved regions; low B-factors mark the rigid, well-ordered core.

  · Predicted Aligned Error (PAE) is an AlphaFold confidence matrix: entry (i, j) is the expected error in the position of residue j, in ångströms, when the prediction is superimposed on the true structure at residue i. Low PAE within a block of residues means that block is internally rigid and well-predicted; high PAE between two blocks means their relative placement is uncertain even if each block individually is confident.

Place it in context: what it resembles, what it is annotated as, and how it looks.

  · Structural nearest neighbors (via Foldseek easy-search vs the PDB). Reported per hit: target PDB id, E-value, and alignment TM-score. A TM-score above ~0.5 is the conventional threshold for 'same fold'.

  · Functional annotations link the protein to curated databases. InterPro entries identify conserved domains and families by matching the sequence against member-database signatures (Pfam, PROSITE, CDD, …). Gene Ontology (GO) terms describe molecular function, biological process, and cellular component in a controlled vocabulary. CATH places the structure in a hierarchical fold classification (Class/Architecture/Topology/Homologous-superfamily). The organism is the source species.

  · The contact map is a binary N×N matrix image: pixel (i, j) is dark where Cα_i and Cα_j are within 8 Å and |i−j|>4. Because the |i−j|>4 filter removes local helical contacts, off-diagonal stripes parallel to the main diagonal indicate parallel β-sheets; stripes perpendicular to it indicate antiparallel β-sheets. The Ramachandran plot scatters every residue's (φ, ψ) pair against the sterically allowed regions. The PAE heatmap renders the predicted-aligned-error matrix.

  · Six rendered views show the 3D structure from the faces of a cube — i.e. along ±x, ±y, ±z. Rendering representation is drawn randomly per protein from cartoon (secondary-structure ribbons), sticks (backbone bonds), or molecular surface; coloring is either N→C rainbow (blue at the N-terminus through red at the C-terminus) or one color per chain.